Protein AF-A0A3B6VSQ2-F1 (afdb_monomer)

Solvent-accessible surface area (backbone atoms only — not comparable to full-atom values): 9018 Å² total; per-residue (Å²): 134,56,71,66,57,54,49,52,52,51,40,51,54,40,49,53,52,30,52,52,32,51,54,52,38,52,52,52,54,52,50,49,56,50,53,54,49,52,43,53,52,50,54,57,47,49,77,71,57,82,54,64,74,58,42,52,55,50,52,52,51,43,53,54,53,54,52,52,48,53,56,48,50,56,50,44,54,52,33,50,53,52,30,53,51,36,51,52,52,38,55,52,46,51,53,51,45,52,53,52,54,52,53,35,56,76,68,71,50,91,76,81,70,88,80,71,77,85,77,76,81,83,77,82,76,78,75,79,74,80,72,82,72,86,74,86,80,80,78,94,77,76,95,75,90,78,84,88,134

Structure (mmCIF, N/CA/C/O backbone):
data_AF-A0A3B6VSQ2-F1
#
_entry.id   AF-A0A3B6VSQ2-F1
#
loop_
_atom_site.group_PDB
_atom_site.id
_atom_site.type_symbol
_atom_site.label_atom_id
_atom_site.label_alt_id
_atom_site.label_comp_id
_atom_site.label_asym_id
_atom_site.label_entity_id
_atom_site.label_seq_id
_atom_site.pdbx_PDB_ins_code
_atom_site.Cartn_x
_atom_site.Cartn_y
_atom_site.Cartn_z
_atom_site.occupancy
_atom_site.B_iso_or_equiv
_atom_site.auth_seq_id
_atom_site.auth_comp_id
_atom_site.auth_asym_id
_atom_site.auth_atom_id
_atom_site.pdbx_PDB_model_num
ATOM 1 N N . MET A 1 1 ? 9.934 -8.664 -34.288 1.00 69.81 1 MET A N 1
ATOM 2 C CA . MET A 1 1 ? 10.036 -7.683 -33.188 1.00 69.81 1 MET A CA 1
ATOM 3 C C . MET A 1 1 ? 11.506 -7.452 -32.865 1.00 69.81 1 MET A C 1
ATOM 5 O O . MET A 1 1 ? 12.188 -8.407 -32.498 1.00 69.81 1 MET A O 1
ATOM 9 N N . ASN A 1 2 ? 12.009 -6.237 -33.078 1.00 83.62 2 ASN A N 1
ATOM 10 C CA . ASN A 1 2 ? 13.413 -5.883 -32.844 1.00 83.62 2 ASN A CA 1
ATOM 11 C C . ASN A 1 2 ? 13.718 -5.724 -31.337 1.00 83.62 2 ASN A C 1
ATOM 13 O O . ASN A 1 2 ? 12.813 -5.747 -30.501 1.00 83.62 2 ASN A O 1
ATOM 17 N N . LYS A 1 3 ? 15.002 -5.610 -30.973 1.00 84.69 3 LYS A N 1
ATOM 18 C CA . LYS A 1 3 ? 15.431 -5.567 -29.566 1.00 84.69 3 LYS A CA 1
ATOM 19 C C . LYS A 1 3 ? 14.871 -4.347 -28.822 1.00 84.69 3 LYS A C 1
ATOM 21 O O . LYS A 1 3 ? 14.362 -4.518 -27.721 1.00 84.69 3 LYS A O 1
ATOM 26 N N . ALA A 1 4 ? 14.855 -3.166 -29.441 1.00 84.94 4 ALA A N 1
ATOM 27 C CA . ALA A 1 4 ? 14.227 -1.970 -28.868 1.00 84.94 4 ALA A CA 1
ATOM 28 C C . ALA A 1 4 ? 12.729 -2.159 -28.595 1.00 84.94 4 ALA A C 1
ATOM 30 O O . ALA A 1 4 ? 12.267 -1.863 -27.498 1.00 84.94 4 ALA A O 1
ATOM 31 N N . GLN A 1 5 ? 11.979 -2.731 -29.540 1.00 84.19 5 GLN A N 1
ATOM 32 C CA . GLN A 1 5 ? 10.563 -3.049 -29.350 1.00 84.19 5 GLN A CA 1
ATOM 33 C C . GLN A 1 5 ? 10.366 -3.978 -28.146 1.00 84.19 5 GLN A C 1
ATOM 35 O O . GLN A 1 5 ? 9.419 -3.789 -27.387 1.00 84.19 5 GLN A O 1
ATOM 40 N N . LYS A 1 6 ? 11.249 -4.973 -27.946 1.00 88.38 6 LYS A N 1
ATOM 41 C CA . LYS A 1 6 ? 11.175 -5.888 -26.787 1.00 88.38 6 LYS A CA 1
ATOM 42 C C . LYS A 1 6 ? 11.391 -5.149 -25.466 1.00 88.38 6 LYS A C 1
ATOM 44 O O . LYS A 1 6 ? 10.675 -5.419 -24.509 1.00 88.38 6 LYS A O 1
ATOM 49 N N . ILE A 1 7 ? 12.336 -4.209 -25.429 1.00 86.81 7 ILE A N 1
ATOM 50 C CA . ILE A 1 7 ? 12.605 -3.387 -24.240 1.00 86.81 7 ILE A CA 1
ATOM 51 C C . ILE A 1 7 ? 11.405 -2.480 -23.933 1.00 86.81 7 ILE A C 1
ATOM 53 O O . ILE A 1 7 ? 10.964 -2.429 -22.791 1.00 86.81 7 ILE A O 1
ATOM 57 N N . VAL A 1 8 ? 10.821 -1.834 -24.948 1.00 87.88 8 VAL A N 1
ATOM 58 C CA . VAL A 1 8 ? 9.615 -0.998 -24.787 1.00 87.88 8 VAL A CA 1
ATOM 59 C C . VAL A 1 8 ? 8.431 -1.815 -24.265 1.00 87.88 8 VAL A C 1
ATOM 61 O O . VAL A 1 8 ? 7.737 -1.374 -23.353 1.00 87.88 8 VAL A O 1
ATOM 64 N N . LEU A 1 9 ? 8.214 -3.028 -24.786 1.00 90.00 9 LEU A N 1
ATOM 65 C CA . LEU A 1 9 ? 7.159 -3.906 -24.274 1.00 90.00 9 LEU A CA 1
ATOM 66 C C . LEU A 1 9 ? 7.361 -4.226 -22.785 1.00 90.00 9 LEU A C 1
ATOM 68 O O . LEU A 1 9 ? 6.398 -4.194 -22.023 1.00 90.00 9 LEU A O 1
ATOM 72 N N . LEU A 1 10 ? 8.600 -4.498 -22.370 1.00 91.56 10 LEU A N 1
ATOM 73 C CA . LEU A 1 10 ? 8.925 -4.778 -20.973 1.00 91.56 10 LEU A CA 1
ATOM 74 C C . LEU A 1 10 ? 8.699 -3.554 -20.072 1.00 91.56 10 LEU A C 1
ATOM 76 O O . LEU A 1 10 ? 8.131 -3.692 -18.992 1.00 91.56 10 LEU A O 1
ATOM 80 N N . ILE A 1 11 ? 9.075 -2.356 -20.533 1.00 90.94 11 ILE A N 1
ATOM 81 C CA . ILE A 1 11 ? 8.786 -1.094 -19.833 1.00 90.94 11 ILE A CA 1
ATOM 82 C C . ILE A 1 11 ? 7.278 -0.945 -19.606 1.00 90.94 11 ILE A C 1
ATOM 84 O O . ILE A 1 11 ? 6.852 -0.668 -18.484 1.00 90.94 11 ILE A O 1
ATOM 88 N N . ASN A 1 12 ? 6.466 -1.178 -20.639 1.00 88.81 12 ASN A N 1
ATOM 89 C CA . ASN A 1 12 ? 5.009 -1.075 -20.539 1.00 88.81 12 ASN A CA 1
ATOM 90 C C . ASN A 1 12 ? 4.435 -2.083 -19.533 1.00 88.81 12 ASN A C 1
ATOM 92 O O . ASN A 1 12 ? 3.675 -1.699 -18.649 1.00 88.81 12 ASN A O 1
ATOM 96 N N . GLN A 1 13 ? 4.863 -3.348 -19.599 1.00 92.12 13 GLN A N 1
ATOM 97 C CA . GLN A 1 13 ? 4.440 -4.386 -18.650 1.00 92.12 13 GLN A CA 1
ATOM 98 C C . GLN A 1 13 ? 4.756 -3.999 -17.200 1.00 92.12 13 GLN A C 1
ATOM 100 O O . GLN A 1 13 ? 3.900 -4.091 -16.319 1.00 92.12 13 GLN A O 1
ATOM 105 N N . LYS A 1 14 ? 5.971 -3.503 -16.948 1.00 91.56 14 LYS A N 1
ATOM 106 C CA . LYS A 1 14 ? 6.390 -3.072 -15.610 1.00 91.56 14 LYS A CA 1
ATOM 107 C C . LYS A 1 14 ? 5.658 -1.823 -15.137 1.00 91.56 14 LYS A C 1
ATOM 109 O O . LYS A 1 14 ? 5.337 -1.716 -13.955 1.00 91.56 14 LYS A O 1
ATOM 114 N N . THR A 1 15 ? 5.325 -0.918 -16.049 1.00 92.12 15 THR A N 1
ATOM 115 C CA . THR A 1 15 ? 4.531 0.285 -15.762 1.00 92.12 15 THR A CA 1
ATOM 116 C C . THR A 1 15 ? 3.094 -0.069 -15.367 1.00 92.12 15 THR A C 1
ATOM 118 O O . THR A 1 15 ? 2.552 0.501 -14.414 1.00 92.12 15 THR A O 1
ATOM 121 N N . ASP A 1 16 ? 2.495 -1.064 -16.022 1.00 92.50 16 ASP A N 1
ATOM 122 C CA . ASP A 1 16 ? 1.180 -1.590 -15.647 1.00 92.50 16 ASP A CA 1
ATOM 123 C C . ASP A 1 16 ? 1.215 -2.231 -14.253 1.00 92.50 16 ASP A C 1
ATOM 125 O O . ASP A 1 16 ? 0.347 -1.974 -13.412 1.00 92.50 16 ASP A O 1
ATOM 129 N N . GLU A 1 17 ? 2.242 -3.037 -13.970 1.00 93.81 17 GLU A N 1
ATOM 130 C CA . GLU A 1 17 ? 2.454 -3.626 -12.646 1.00 93.81 17 GLU A CA 1
ATOM 131 C C . GLU A 1 17 ? 2.660 -2.558 -11.564 1.00 93.81 17 GLU A C 1
ATOM 133 O O . GLU A 1 17 ? 2.071 -2.659 -10.484 1.00 93.81 17 GLU A O 1
ATOM 138 N N . TYR A 1 18 ? 3.441 -1.514 -11.855 1.00 94.56 18 TYR A N 1
ATOM 139 C CA . TYR A 1 18 ? 3.670 -0.380 -10.960 1.00 94.56 18 TYR A CA 1
ATOM 140 C C . TYR A 1 18 ? 2.363 0.351 -10.647 1.00 94.56 18 TYR A C 1
ATOM 142 O O . TYR A 1 18 ? 2.052 0.614 -9.484 1.00 94.56 18 TYR A O 1
ATOM 150 N N . THR A 1 19 ? 1.549 0.614 -11.669 1.00 94.12 19 THR A N 1
ATOM 151 C CA . THR A 1 19 ? 0.236 1.251 -11.508 1.00 94.12 19 THR A CA 1
ATOM 152 C C . THR A 1 19 ? -0.675 0.419 -10.607 1.00 94.12 19 THR A C 1
ATOM 154 O O . THR A 1 19 ? -1.296 0.942 -9.678 1.00 94.12 19 THR A O 1
ATOM 157 N N . ARG A 1 20 ? -0.713 -0.903 -10.814 1.00 93.56 20 ARG A N 1
ATOM 158 C CA . ARG A 1 20 ? -1.475 -1.820 -9.953 1.00 93.56 20 ARG A CA 1
ATOM 159 C C . ARG A 1 20 ? -0.958 -1.810 -8.513 1.00 93.56 20 ARG A C 1
ATOM 161 O O . ARG A 1 20 ? -1.773 -1.776 -7.593 1.00 93.56 20 ARG A O 1
ATOM 168 N N . ALA A 1 21 ? 0.359 -1.794 -8.310 1.00 93.50 21 ALA A N 1
ATOM 169 C CA . ALA A 1 21 ? 0.963 -1.715 -6.980 1.00 93.50 21 ALA A CA 1
ATOM 170 C C . ALA A 1 21 ? 0.611 -0.398 -6.262 1.00 93.50 21 ALA A C 1
ATOM 172 O O . ALA A 1 21 ? 0.252 -0.420 -5.085 1.00 93.50 21 ALA A O 1
ATOM 173 N N . CYS A 1 22 ? 0.621 0.736 -6.971 1.00 94.62 22 CYS A N 1
ATOM 174 C CA . CYS A 1 22 ? 0.176 2.029 -6.440 1.00 94.62 22 CYS A CA 1
ATOM 175 C C . CYS A 1 22 ? -1.296 2.001 -6.004 1.00 94.62 22 CYS A C 1
ATOM 177 O O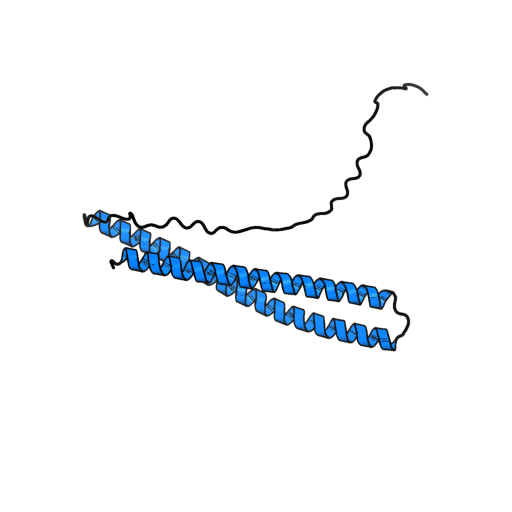 . CYS A 1 22 ? -1.627 2.445 -4.904 1.00 94.62 22 CYS A O 1
ATOM 179 N N . ASN A 1 23 ? -2.178 1.430 -6.826 1.00 94.31 23 ASN A N 1
ATOM 180 C CA . ASN A 1 23 ? -3.600 1.314 -6.496 1.00 94.31 23 ASN A CA 1
ATOM 181 C C . ASN A 1 23 ? -3.833 0.421 -5.269 1.00 94.31 23 ASN A C 1
ATOM 183 O O . ASN A 1 23 ? -4.613 0.776 -4.385 1.00 94.31 23 ASN A O 1
ATOM 187 N N . GLN A 1 24 ? -3.121 -0.706 -5.180 1.00 95.31 24 GLN A N 1
ATOM 188 C CA . GLN A 1 24 ? -3.160 -1.587 -4.010 1.00 95.31 24 GLN A CA 1
ATOM 189 C C . GLN A 1 24 ? -2.683 -0.865 -2.746 1.00 95.31 24 GLN A C 1
ATOM 191 O O . GLN A 1 24 ? -3.351 -0.930 -1.716 1.00 95.31 24 GLN A O 1
ATOM 196 N N . LEU A 1 25 ? -1.574 -0.126 -2.829 1.00 95.56 25 LEU A N 1
ATOM 197 C CA . LEU A 1 25 ? -1.059 0.662 -1.712 1.00 95.56 25 LEU A CA 1
ATOM 198 C C . LEU A 1 25 ? -2.085 1.696 -1.223 1.00 95.56 25 LEU A C 1
ATOM 200 O O . LEU A 1 25 ? -2.323 1.807 -0.020 1.00 95.56 25 LEU A O 1
ATOM 204 N N . ASN A 1 26 ? -2.729 2.418 -2.141 1.00 95.06 26 ASN A N 1
ATOM 205 C CA . ASN A 1 26 ? -3.752 3.411 -1.806 1.00 95.06 26 ASN A CA 1
ATOM 206 C C . ASN A 1 26 ? -4.989 2.774 -1.156 1.00 95.06 26 ASN A C 1
ATOM 208 O O . ASN A 1 26 ? -5.540 3.325 -0.198 1.00 95.06 26 ASN A O 1
ATOM 212 N N . ALA A 1 27 ? -5.405 1.596 -1.626 1.00 95.62 27 ALA A N 1
ATOM 213 C CA . ALA A 1 27 ? -6.497 0.845 -1.018 1.00 95.62 27 ALA A CA 1
ATOM 214 C C . ALA A 1 27 ? -6.162 0.426 0.425 1.00 95.62 27 ALA A C 1
ATOM 216 O O . ALA A 1 27 ? -6.970 0.645 1.328 1.00 95.62 27 ALA A O 1
ATOM 217 N N . ILE A 1 28 ? -4.954 -0.095 0.667 1.00 95.69 28 ILE A N 1
ATOM 218 C CA . ILE A 1 28 ? -4.503 -0.495 2.010 1.00 95.69 28 ILE A CA 1
ATOM 219 C C . ILE A 1 28 ? -4.385 0.730 2.934 1.00 95.69 28 ILE A C 1
ATOM 221 O O . ILE A 1 28 ? -4.850 0.693 4.073 1.00 95.69 28 ILE A O 1
ATOM 225 N N . LYS A 1 29 ? -3.842 1.856 2.448 1.00 96.19 29 LYS A N 1
ATOM 226 C CA . LYS A 1 29 ? -3.791 3.119 3.213 1.00 96.19 29 LYS A CA 1
ATOM 227 C C . LYS A 1 29 ? -5.188 3.627 3.575 1.00 96.19 29 LYS A C 1
ATOM 229 O O . LYS A 1 29 ? -5.408 4.087 4.692 1.00 96.19 29 LYS A O 1
ATOM 234 N N . SER A 1 30 ? -6.153 3.473 2.670 1.00 97.12 30 SER A N 1
ATOM 235 C CA . SER A 1 30 ? -7.552 3.819 2.939 1.00 97.12 30 SER A CA 1
ATOM 236 C C . SER A 1 30 ? -8.177 2.912 4.003 1.00 97.12 30 SER A C 1
ATOM 238 O O . SER A 1 30 ? -8.942 3.390 4.838 1.00 97.12 30 SER A O 1
ATOM 240 N N . GLN A 1 31 ? -7.849 1.616 4.010 1.00 97.12 31 GLN A N 1
ATOM 241 C CA . GLN A 1 31 ? -8.275 0.694 5.068 1.00 97.12 31 GLN A CA 1
ATOM 242 C C . GLN A 1 31 ? -7.670 1.074 6.423 1.00 97.12 31 GLN A C 1
ATOM 244 O O . GLN A 1 31 ? -8.405 1.117 7.406 1.00 97.12 31 GLN A O 1
ATOM 249 N N . LYS A 1 32 ? -6.377 1.429 6.467 1.00 97.19 32 LYS A N 1
ATOM 250 C CA . LYS A 1 32 ? -5.718 1.935 7.682 1.00 97.19 32 LYS A CA 1
ATOM 251 C C . LYS A 1 32 ? -6.488 3.113 8.283 1.00 97.19 32 LYS A C 1
ATOM 253 O O . LYS A 1 32 ? -6.893 3.051 9.439 1.00 97.19 32 LYS A O 1
ATOM 258 N N . ALA A 1 33 ? -6.775 4.125 7.464 1.00 97.56 33 ALA A N 1
ATOM 259 C CA . ALA A 1 33 ? -7.490 5.323 7.896 1.00 97.56 33 ALA A CA 1
ATOM 260 C C . ALA A 1 33 ? -8.918 5.032 8.394 1.00 97.56 33 ALA A C 1
ATOM 262 O O . ALA A 1 33 ? -9.427 5.735 9.264 1.00 97.56 33 ALA A O 1
ATOM 263 N N . ARG A 1 34 ? -9.591 4.006 7.853 1.00 97.81 34 ARG A N 1
ATOM 264 C CA . ARG A 1 34 ? -10.902 3.564 8.360 1.00 97.81 34 ARG A CA 1
ATOM 265 C C . ARG A 1 34 ? -10.777 2.940 9.747 1.00 97.81 34 ARG A C 1
ATOM 267 O O . ARG A 1 34 ? -11.509 3.342 10.638 1.00 97.81 34 ARG A O 1
ATOM 274 N N . ILE A 1 35 ? -9.812 2.043 9.947 1.00 97.56 35 ILE A N 1
ATOM 275 C CA . ILE A 1 35 ? -9.596 1.415 11.257 1.00 97.56 35 ILE A CA 1
ATOM 276 C C . ILE A 1 35 ? -9.188 2.451 12.313 1.00 97.56 35 ILE A C 1
ATOM 278 O O . ILE A 1 35 ? -9.674 2.391 13.437 1.00 97.56 35 ILE A O 1
ATOM 282 N N . GLU A 1 36 ? -8.350 3.431 11.965 1.00 97.75 36 GLU A N 1
ATOM 283 C CA . GLU A 1 36 ? -7.994 4.533 12.875 1.00 97.75 36 GLU A CA 1
ATOM 284 C C . GLU A 1 36 ? -9.230 5.341 13.306 1.00 97.75 36 GLU A C 1
ATOM 286 O O . GLU A 1 36 ? -9.366 5.684 14.481 1.00 97.75 36 GLU A O 1
ATOM 291 N N . LYS A 1 37 ? -10.172 5.588 12.385 1.00 98.06 37 LYS A N 1
ATOM 292 C CA . LYS A 1 37 ? -11.457 6.228 12.709 1.00 98.06 37 LYS A CA 1
ATOM 293 C C . LYS A 1 37 ? -12.334 5.356 13.603 1.00 98.06 37 LYS A C 1
ATOM 295 O O . LYS A 1 37 ? -12.942 5.887 14.528 1.00 98.06 37 LYS A O 1
ATOM 300 N N . ASP A 1 38 ? -12.389 4.052 13.350 1.00 97.75 38 ASP A N 1
ATOM 301 C CA . ASP A 1 38 ? -13.173 3.116 14.162 1.00 97.75 38 ASP A CA 1
ATOM 302 C C . ASP A 1 38 ? -12.633 3.044 15.598 1.00 97.75 38 ASP A C 1
ATOM 304 O O . ASP A 1 38 ? -13.410 3.067 16.550 1.00 97.75 38 ASP A O 1
ATOM 308 N N . ILE A 1 39 ? -11.305 3.034 15.770 1.00 98.00 39 ILE A N 1
ATOM 309 C CA . ILE A 1 39 ? -10.668 3.100 17.093 1.00 98.00 39 ILE A CA 1
ATOM 310 C C . ILE A 1 39 ? -11.058 4.394 17.802 1.00 98.00 39 ILE A C 1
ATOM 312 O O . ILE A 1 39 ? -11.572 4.331 18.915 1.00 98.00 39 ILE A O 1
ATOM 316 N N . LEU A 1 40 ? -10.892 5.549 17.149 1.00 98.12 40 LEU A N 1
ATOM 317 C CA . LEU A 1 40 ? -11.254 6.841 17.735 1.00 98.12 40 LEU A CA 1
ATOM 318 C C . LEU A 1 40 ? -12.744 6.902 18.107 1.00 98.12 40 LEU A C 1
ATOM 320 O O . LEU A 1 40 ? -13.121 7.470 19.132 1.00 98.12 40 LEU A O 1
ATOM 324 N N . TYR A 1 41 ? -13.616 6.325 17.280 1.00 97.94 41 TYR A N 1
ATOM 325 C CA . TYR A 1 41 ? -15.040 6.230 17.582 1.00 97.94 41 TYR A CA 1
ATOM 326 C C . TYR A 1 41 ? -15.288 5.407 18.850 1.00 97.94 41 TYR A C 1
ATOM 328 O O . TYR A 1 41 ? -16.010 5.869 19.731 1.00 97.94 41 TYR A O 1
ATOM 336 N N . ILE A 1 42 ? -14.665 4.233 18.981 1.00 97.50 42 ILE A N 1
ATOM 337 C CA . ILE A 1 42 ? -14.824 3.371 20.159 1.00 97.50 42 ILE A CA 1
ATOM 338 C C . ILE A 1 42 ? -14.222 4.022 21.411 1.00 97.50 42 ILE A C 1
ATOM 340 O O . ILE A 1 42 ? -14.846 3.981 22.468 1.00 97.50 42 ILE A O 1
ATOM 344 N N . GLU A 1 43 ? -13.072 4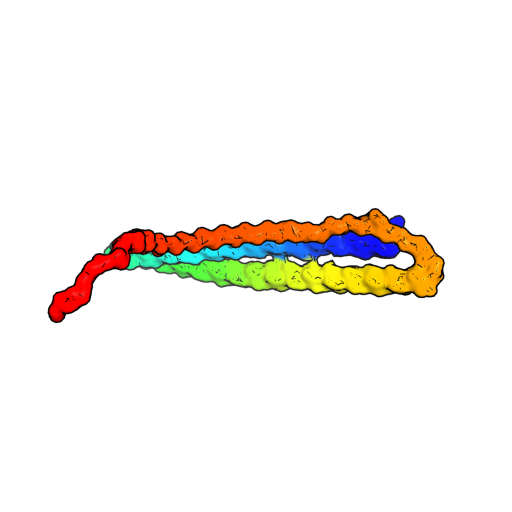.689 21.308 1.00 97.25 43 GLU A N 1
ATOM 345 C CA . GLU A 1 43 ? -12.478 5.456 22.415 1.00 97.25 43 GLU A CA 1
ATOM 346 C C . GLU A 1 43 ? -13.433 6.554 22.914 1.00 97.25 43 GLU A C 1
ATOM 348 O O . GLU A 1 43 ? -13.608 6.741 24.121 1.00 97.25 43 GLU A O 1
ATOM 353 N N . ASN A 1 44 ? -14.138 7.223 21.996 1.00 97.50 44 ASN A N 1
ATOM 354 C CA . ASN A 1 44 ? -15.186 8.182 22.343 1.00 97.50 44 ASN A CA 1
ATOM 355 C C . ASN A 1 44 ? -16.437 7.535 22.963 1.00 97.50 44 ASN A C 1
ATOM 357 O O . ASN A 1 44 ? -17.119 8.196 23.743 1.00 97.50 44 ASN A O 1
ATOM 361 N N . GLN A 1 45 ? -16.764 6.282 22.627 1.00 96.88 45 GLN A N 1
ATOM 362 C CA . GLN A 1 45 ? -17.846 5.545 23.295 1.00 96.88 45 GLN A CA 1
ATOM 363 C C . GLN A 1 45 ? -17.447 5.175 24.726 1.00 96.88 45 GLN A C 1
ATOM 365 O O . GLN A 1 45 ? -18.212 5.423 25.651 1.00 96.88 45 GLN A O 1
ATOM 370 N N . ILE A 1 46 ? -16.227 4.662 24.922 1.00 96.69 46 ILE A N 1
ATOM 371 C CA . ILE A 1 46 ? -15.701 4.296 26.245 1.00 96.69 46 ILE A CA 1
ATOM 372 C C . ILE A 1 46 ? -15.725 5.492 27.199 1.00 96.69 46 ILE A C 1
ATOM 374 O O . ILE A 1 46 ? -16.122 5.335 28.347 1.00 96.69 46 ILE A O 1
ATOM 378 N N . SER A 1 47 ? -15.354 6.691 26.737 1.00 95.69 47 SER A N 1
ATOM 379 C CA . SER A 1 47 ? -15.323 7.887 27.598 1.00 95.69 47 SER A CA 1
ATOM 380 C C . SER A 1 47 ? -16.695 8.342 28.110 1.00 95.69 47 SER A C 1
ATOM 382 O O . SER A 1 47 ? -16.760 9.160 29.027 1.00 95.69 47 SER A O 1
ATOM 384 N N . ARG A 1 48 ? -17.786 7.833 27.526 1.00 96.19 48 ARG A N 1
ATOM 385 C CA . ARG A 1 48 ? -19.175 8.159 27.890 1.00 96.19 48 ARG A CA 1
ATOM 386 C C . ARG A 1 48 ? -19.916 6.982 28.520 1.00 96.19 48 ARG A C 1
ATOM 388 O O . ARG A 1 48 ? -21.032 7.165 29.000 1.00 96.19 48 ARG A O 1
ATOM 395 N N . GLU A 1 49 ? -19.326 5.794 28.482 1.00 96.25 49 GLU A N 1
ATOM 396 C CA . GLU A 1 49 ? -19.914 4.577 29.022 1.00 96.25 49 GLU A CA 1
ATOM 397 C C . GLU A 1 49 ? -19.690 4.512 30.537 1.00 96.25 49 GLU A C 1
ATOM 399 O O . GLU A 1 49 ? -18.625 4.864 31.041 1.00 96.25 49 GLU A O 1
ATOM 404 N N . THR A 1 50 ? -20.704 4.065 31.273 1.00 95.44 50 THR A N 1
ATOM 405 C CA . THR A 1 50 ? -20.648 3.903 32.736 1.00 95.44 50 THR A CA 1
ATOM 406 C C . THR A 1 50 ? -20.753 2.441 33.153 1.00 95.44 50 THR A C 1
ATOM 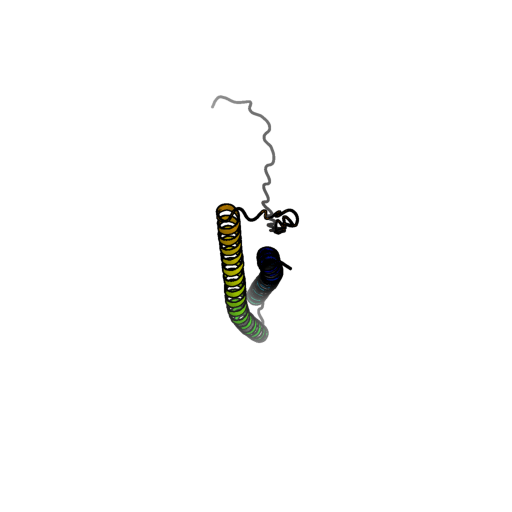408 O O . THR A 1 50 ? -20.391 2.089 34.275 1.00 95.44 50 THR A O 1
ATOM 411 N N . ASN A 1 51 ? -21.207 1.565 32.251 1.00 97.56 51 ASN A N 1
ATOM 412 C CA . ASN A 1 51 ? -21.246 0.133 32.481 1.00 97.56 51 ASN A CA 1
ATOM 413 C C . ASN A 1 51 ? -19.860 -0.492 32.265 1.00 97.56 51 ASN A C 1
ATOM 415 O O . ASN A 1 51 ? -19.392 -0.648 31.137 1.00 97.56 51 ASN A O 1
ATOM 419 N N . GLU A 1 52 ? -19.236 -0.925 33.356 1.00 96.56 52 GLU A N 1
ATOM 420 C CA . GLU A 1 52 ? -17.896 -1.518 33.363 1.00 96.56 52 GLU A CA 1
ATOM 421 C C . GLU A 1 52 ? -17.768 -2.756 32.455 1.00 96.56 52 GLU A C 1
ATOM 423 O O . GLU A 1 52 ? -16.797 -2.892 31.7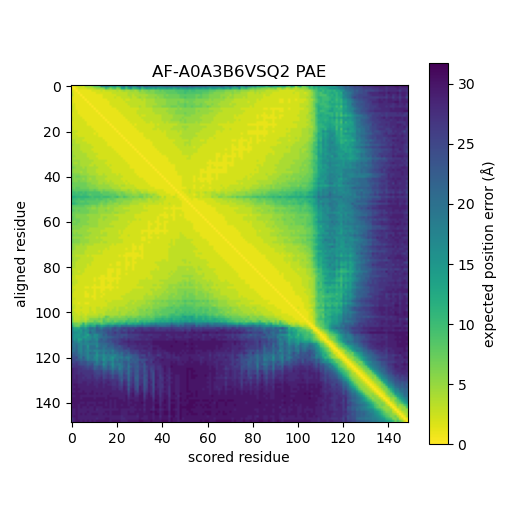12 1.00 96.56 52 GLU A O 1
ATOM 428 N N . SER A 1 53 ? -18.787 -3.623 32.414 1.00 96.50 53 SER A N 1
ATOM 429 C CA . SER A 1 53 ? -18.787 -4.788 31.516 1.00 96.50 53 SER A CA 1
ATOM 430 C C . SER A 1 53 ? -18.780 -4.374 30.043 1.00 96.50 53 SER A C 1
ATOM 432 O O . SER A 1 53 ? -18.128 -5.015 29.215 1.00 96.50 53 SER A O 1
ATOM 434 N N . GLN A 1 54 ? -19.487 -3.294 29.706 1.00 96.75 54 GLN A N 1
ATOM 435 C CA . GLN A 1 54 ? -19.508 -2.764 28.348 1.00 96.75 54 GLN A CA 1
ATOM 436 C C . GLN A 1 54 ? -18.188 -2.071 27.995 1.00 96.75 54 GLN A C 1
ATOM 438 O O . GLN A 1 54 ? -17.696 -2.249 26.880 1.00 96.75 54 GLN A O 1
ATOM 443 N N . ILE A 1 55 ? -17.566 -1.370 28.948 1.00 96.94 55 ILE A N 1
ATOM 444 C CA . ILE A 1 55 ? -16.222 -0.799 28.788 1.00 96.94 55 ILE A CA 1
ATOM 445 C C . ILE A 1 55 ? -15.214 -1.895 28.429 1.00 96.94 55 ILE A C 1
ATOM 447 O O . ILE A 1 55 ? -14.496 -1.740 27.440 1.00 96.94 55 ILE A O 1
ATOM 451 N N . TYR A 1 56 ? -15.196 -3.019 29.153 1.00 97.75 56 TYR A N 1
ATOM 452 C CA . TYR A 1 56 ? -14.278 -4.123 28.848 1.00 97.75 56 TYR A CA 1
ATOM 453 C C . TYR A 1 56 ? -14.482 -4.686 27.437 1.00 97.75 56 TYR A C 1
ATOM 455 O O . TYR A 1 56 ? -13.517 -4.852 26.693 1.00 97.75 56 TYR A O 1
ATOM 463 N N . LYS A 1 57 ? -15.734 -4.882 27.003 1.00 97.00 57 LYS A N 1
ATOM 464 C CA . LYS A 1 57 ? -16.028 -5.337 25.630 1.00 97.00 57 LYS A CA 1
ATOM 465 C C . LYS A 1 57 ? -15.527 -4.359 24.565 1.00 97.00 57 LYS A C 1
ATOM 467 O O . LYS A 1 57 ? -15.023 -4.778 23.523 1.00 97.00 57 LYS A O 1
ATOM 472 N N . LEU A 1 58 ? -15.669 -3.055 24.803 1.00 97.62 58 LEU A N 1
ATOM 473 C CA . LEU A 1 58 ? -15.176 -2.023 23.888 1.00 97.62 58 LEU A CA 1
ATOM 474 C C . LEU A 1 58 ? -13.636 -1.990 23.857 1.00 97.62 58 LEU A C 1
ATOM 476 O O . LEU A 1 58 ? -13.051 -1.850 22.782 1.00 97.62 58 LEU A O 1
ATOM 480 N N . GLN A 1 59 ? -12.974 -2.179 25.003 1.00 97.56 59 GLN A N 1
ATOM 481 C CA . GLN A 1 59 ? -11.512 -2.282 25.104 1.00 97.56 59 GLN A CA 1
ATOM 482 C C . GLN A 1 59 ? -10.959 -3.515 24.372 1.00 97.56 59 GLN A C 1
ATOM 484 O O . GLN A 1 59 ? -9.951 -3.407 23.665 1.00 97.56 59 GLN A O 1
ATOM 489 N N . ASP A 1 60 ? -11.640 -4.659 24.460 1.00 97.56 60 ASP A N 1
ATOM 490 C CA . ASP A 1 60 ? -11.313 -5.849 23.667 1.00 97.56 60 ASP A CA 1
ATOM 491 C C . ASP A 1 60 ? -11.428 -5.552 22.164 1.00 97.56 60 ASP A C 1
ATOM 493 O O . ASP A 1 60 ? -10.532 -5.880 21.380 1.00 97.56 60 ASP A O 1
ATOM 497 N N . GLY A 1 61 ? -12.487 -4.841 21.761 1.00 97.81 61 GLY A N 1
ATOM 498 C CA . GLY A 1 61 ? -12.668 -4.360 20.390 1.00 97.81 61 GLY A CA 1
ATOM 499 C C . GLY A 1 61 ? -11.505 -3.488 19.903 1.00 97.81 61 GLY A C 1
ATOM 500 O O . GLY A 1 61 ? -10.963 -3.734 18.822 1.00 97.81 61 GLY A O 1
ATOM 501 N N . ILE A 1 62 ? -11.062 -2.517 20.712 1.00 97.75 62 ILE A N 1
ATOM 502 C CA . ILE A 1 62 ? -9.879 -1.691 20.411 1.00 97.75 62 ILE A CA 1
ATOM 503 C C . ILE A 1 62 ? -8.632 -2.560 20.261 1.00 97.75 62 ILE A C 1
ATOM 505 O O . ILE A 1 62 ? -7.853 -2.348 19.333 1.00 97.75 62 ILE A O 1
ATOM 509 N N . THR A 1 63 ? -8.431 -3.536 21.145 1.00 98.00 63 THR A N 1
ATOM 510 C CA . THR A 1 63 ? -7.261 -4.425 21.105 1.00 98.00 63 THR A CA 1
ATOM 511 C C . THR A 1 63 ? -7.206 -5.203 19.790 1.00 98.00 63 THR A C 1
ATOM 513 O O . THR A 1 63 ? -6.165 -5.235 19.129 1.00 98.00 63 THR A O 1
ATOM 516 N N . ILE A 1 64 ? -8.344 -5.737 19.340 1.00 97.94 64 ILE A N 1
ATOM 517 C CA . ILE A 1 64 ? -8.461 -6.419 18.044 1.00 97.94 64 ILE A CA 1
ATOM 518 C C . ILE A 1 64 ? -8.150 -5.459 16.884 1.00 97.94 64 ILE A C 1
ATOM 520 O O . ILE A 1 64 ? -7.411 -5.818 15.964 1.00 97.94 64 ILE A O 1
ATOM 524 N N . LEU A 1 65 ? -8.687 -4.235 16.904 1.00 98.00 65 LEU A N 1
ATOM 525 C CA . LEU A 1 65 ? -8.435 -3.239 15.854 1.00 98.00 65 LEU A CA 1
ATOM 526 C C . LEU A 1 65 ? -6.968 -2.781 15.821 1.00 98.00 65 LEU A C 1
ATOM 528 O O . LEU A 1 65 ? -6.406 -2.626 14.737 1.00 98.00 65 LEU A O 1
ATOM 532 N N . LYS A 1 66 ? -6.321 -2.631 16.982 1.00 97.50 66 LYS A N 1
ATOM 533 C CA . LYS A 1 66 ? -4.882 -2.337 17.085 1.00 97.50 66 LYS A CA 1
ATOM 534 C C . LYS A 1 66 ? -4.033 -3.468 16.502 1.00 97.50 66 LYS A C 1
ATOM 536 O O . LYS A 1 66 ? -3.081 -3.185 15.779 1.00 97.50 66 LYS A O 1
ATOM 541 N N . GLY A 1 67 ? -4.414 -4.728 16.726 1.00 97.88 67 GLY A N 1
ATOM 542 C CA . GLY A 1 67 ? -3.799 -5.877 16.053 1.00 97.88 67 GLY A CA 1
ATOM 543 C C . GLY A 1 67 ? -3.903 -5.773 14.527 1.00 97.88 67 GLY A C 1
ATOM 544 O O . GLY A 1 67 ? -2.892 -5.823 13.829 1.00 97.88 67 GLY A O 1
ATOM 545 N N . LYS A 1 68 ? -5.104 -5.492 14.004 1.00 97.44 68 LYS A N 1
ATOM 546 C CA . LYS A 1 68 ? -5.316 -5.284 12.559 1.00 97.44 68 LYS A CA 1
ATOM 547 C C . LYS A 1 68 ? -4.494 -4.122 11.992 1.00 97.44 68 LYS A C 1
ATOM 549 O O . LYS A 1 68 ? -4.045 -4.204 10.851 1.00 97.44 68 LYS A O 1
ATOM 554 N N . LEU A 1 69 ? -4.280 -3.043 12.752 1.00 97.25 69 LEU A N 1
ATOM 555 C CA . LEU A 1 69 ? -3.423 -1.933 12.318 1.00 97.25 69 LEU A CA 1
ATOM 556 C C . LEU A 1 69 ? -1.969 -2.357 12.121 1.00 97.25 69 LEU A C 1
ATOM 558 O O . LEU A 1 69 ? -1.344 -1.914 11.157 1.00 97.25 69 LEU A O 1
ATOM 562 N N . LEU A 1 70 ? -1.439 -3.215 12.995 1.00 97.06 70 LEU A N 1
ATOM 563 C CA . LEU A 1 70 ? -0.088 -3.755 12.842 1.00 97.06 70 LEU A CA 1
ATOM 564 C C . LEU A 1 70 ? 0.021 -4.588 11.558 1.00 97.06 70 LEU A C 1
ATOM 566 O O . LEU A 1 70 ? 0.931 -4.363 10.758 1.00 97.06 70 LEU A O 1
ATOM 570 N N . ASP A 1 71 ? -0.950 -5.465 11.302 1.00 97.69 71 ASP A N 1
ATOM 571 C CA . ASP A 1 71 ? -0.993 -6.283 10.081 1.00 97.69 71 ASP A CA 1
ATOM 572 C C . ASP A 1 71 ? -1.108 -5.429 8.807 1.00 97.69 71 ASP A C 1
ATOM 574 O O . ASP A 1 71 ? -0.435 -5.673 7.794 1.00 97.69 71 ASP A O 1
ATOM 578 N N . ILE A 1 72 ? -1.931 -4.377 8.854 1.00 97.31 72 ILE A N 1
ATOM 579 C CA . ILE A 1 72 ? -2.050 -3.403 7.767 1.00 97.31 72 ILE A CA 1
ATOM 580 C C . ILE A 1 72 ? -0.733 -2.659 7.564 1.00 97.31 72 ILE A C 1
ATOM 582 O O . ILE A 1 72 ? -0.322 -2.476 6.421 1.00 97.31 72 ILE A O 1
ATOM 586 N N . GLN A 1 73 ? -0.038 -2.262 8.630 1.00 97.50 73 GLN A N 1
ATOM 587 C CA . GLN A 1 73 ? 1.244 -1.571 8.509 1.00 97.50 73 GLN A CA 1
ATOM 588 C C . GLN A 1 73 ? 2.302 -2.459 7.844 1.00 97.50 73 GLN A C 1
ATOM 590 O O . GLN A 1 73 ? 3.020 -1.999 6.956 1.00 97.50 73 GLN A O 1
ATOM 595 N N . VAL A 1 74 ? 2.356 -3.746 8.196 1.00 98.00 74 VAL A N 1
ATOM 596 C CA . VAL A 1 74 ? 3.214 -4.723 7.506 1.00 98.00 74 VAL A CA 1
ATOM 597 C C . VAL A 1 74 ? 2.848 -4.814 6.020 1.00 98.00 74 VAL A C 1
ATOM 599 O O . VAL A 1 74 ? 3.729 -4.840 5.158 1.00 98.00 74 VAL A O 1
ATOM 602 N N . SER A 1 75 ? 1.554 -4.817 5.702 1.00 97.19 75 SER A N 1
ATOM 603 C CA . SER A 1 75 ? 1.060 -4.865 4.322 1.00 97.19 75 SER A CA 1
ATOM 604 C C . SER A 1 75 ? 1.403 -3.599 3.525 1.00 97.19 75 SER A C 1
ATOM 606 O O . SER A 1 75 ? 1.789 -3.706 2.361 1.00 97.19 75 SER A O 1
ATOM 608 N N . ILE A 1 76 ? 1.342 -2.417 4.151 1.00 97.19 76 ILE A N 1
ATOM 609 C CA . ILE A 1 76 ? 1.795 -1.142 3.570 1.00 97.19 76 ILE A CA 1
ATOM 610 C C . ILE A 1 76 ? 3.277 -1.226 3.225 1.00 97.19 76 ILE A C 1
ATOM 612 O O . ILE A 1 76 ? 3.635 -0.993 2.074 1.00 97.19 76 ILE A O 1
ATOM 616 N N . ASN A 1 77 ? 4.119 -1.629 4.179 1.00 97.12 77 ASN A N 1
ATOM 617 C CA . ASN A 1 77 ? 5.565 -1.699 3.971 1.00 97.12 77 ASN A CA 1
ATOM 618 C C . ASN A 1 77 ? 5.918 -2.642 2.805 1.00 97.12 77 ASN A C 1
ATOM 620 O O . ASN A 1 77 ? 6.758 -2.318 1.966 1.00 97.12 77 ASN A O 1
ATOM 624 N N . ARG A 1 78 ? 5.239 -3.796 2.700 1.00 96.69 78 ARG A N 1
ATOM 625 C CA . ARG A 1 78 ? 5.414 -4.735 1.575 1.00 96.69 78 ARG A CA 1
ATOM 626 C C . ARG A 1 78 ? 4.978 -4.131 0.238 1.00 96.69 78 ARG A C 1
ATOM 628 O O . ARG A 1 78 ? 5.667 -4.309 -0.767 1.00 96.69 78 ARG A O 1
ATOM 635 N N . ALA A 1 79 ? 3.844 -3.434 0.209 1.00 95.19 79 ALA A N 1
ATOM 636 C CA . ALA A 1 79 ? 3.338 -2.793 -1.001 1.00 95.19 79 ALA A CA 1
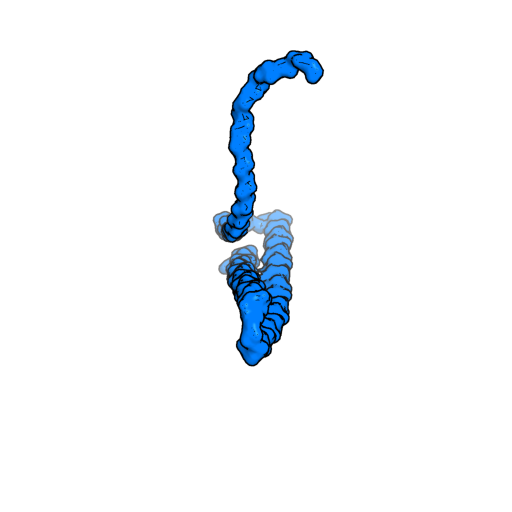ATOM 637 C C . ALA A 1 79 ? 4.239 -1.631 -1.461 1.00 95.19 79 ALA A C 1
ATOM 639 O O . ALA A 1 79 ? 4.482 -1.492 -2.659 1.00 95.19 79 ALA A O 1
ATOM 640 N N . GLU A 1 80 ? 4.781 -0.844 -0.527 1.00 96.00 80 GLU A N 1
ATOM 641 C CA . GLU A 1 80 ? 5.756 0.218 -0.811 1.00 96.00 80 GLU A CA 1
ATOM 642 C C . GLU A 1 80 ? 7.051 -0.356 -1.383 1.00 96.00 80 GLU A C 1
ATOM 644 O O . GLU A 1 80 ? 7.471 0.067 -2.458 1.00 96.00 80 GLU A O 1
ATOM 649 N N . ALA A 1 81 ? 7.609 -1.398 -0.760 1.00 96.75 81 ALA A N 1
ATOM 650 C CA . ALA A 1 81 ? 8.803 -2.068 -1.271 1.00 96.75 81 ALA A CA 1
ATOM 651 C C . ALA A 1 81 ? 8.606 -2.601 -2.703 1.00 96.75 81 ALA A C 1
ATOM 653 O O . ALA A 1 81 ? 9.473 -2.425 -3.564 1.00 96.75 81 ALA A O 1
ATOM 654 N N . LYS A 1 82 ? 7.446 -3.209 -2.993 1.00 95.88 82 LYS A N 1
ATOM 655 C CA . LYS A 1 82 ? 7.111 -3.685 -4.344 1.00 95.88 82 LYS A CA 1
ATOM 656 C C . LYS A 1 82 ? 7.014 -2.534 -5.347 1.00 95.88 82 LYS A C 1
ATOM 658 O O . LYS A 1 82 ? 7.571 -2.634 -6.438 1.00 95.88 82 LYS A O 1
ATOM 663 N N . ARG A 1 83 ? 6.314 -1.452 -4.992 1.00 95.94 83 ARG A N 1
ATOM 664 C CA . ARG A 1 83 ? 6.191 -0.248 -5.828 1.00 95.94 83 ARG A CA 1
ATOM 665 C C . ARG A 1 83 ? 7.570 0.326 -6.160 1.00 95.94 83 ARG A C 1
ATOM 667 O O . ARG A 1 83 ? 7.841 0.619 -7.321 1.00 95.94 83 ARG A O 1
ATOM 674 N N . ASP A 1 84 ? 8.429 0.468 -5.157 1.00 93.69 84 ASP A N 1
ATOM 675 C CA . ASP A 1 84 ? 9.744 1.090 -5.316 1.00 93.69 84 ASP A CA 1
ATOM 676 C C . ASP A 1 84 ? 10.682 0.211 -6.149 1.00 93.69 84 ASP A C 1
ATOM 678 O O . ASP A 1 84 ? 11.376 0.715 -7.029 1.00 93.69 84 ASP A O 1
ATOM 682 N N . THR A 1 85 ? 10.617 -1.111 -5.966 1.00 96.69 85 THR A N 1
ATOM 683 C CA . THR A 1 85 ? 11.338 -2.074 -6.814 1.00 96.69 85 THR A CA 1
ATOM 684 C C . THR A 1 85 ? 10.918 -1.949 -8.279 1.00 96.69 85 THR A C 1
ATOM 686 O O . THR A 1 85 ? 11.769 -1.804 -9.151 1.00 96.69 85 THR A O 1
ATOM 689 N N . LEU A 1 86 ? 9.610 -1.933 -8.561 1.00 94.06 86 LEU A N 1
ATOM 690 C CA . LEU A 1 86 ? 9.097 -1.790 -9.928 1.00 94.06 86 LEU A CA 1
ATOM 691 C C . LEU A 1 86 ? 9.511 -0.457 -10.560 1.00 94.06 86 LEU A C 1
ATOM 693 O O . LEU A 1 86 ? 9.852 -0.419 -11.738 1.00 94.06 86 LEU A O 1
ATOM 697 N N . LYS A 1 87 ? 9.535 0.629 -9.779 1.00 94.81 87 LYS A N 1
ATOM 698 C CA . LYS A 1 87 ? 10.023 1.930 -10.248 1.00 94.81 87 LYS A CA 1
ATOM 699 C C . LYS A 1 87 ? 11.489 1.861 -10.681 1.00 94.81 87 LYS A C 1
ATOM 701 O O . LYS A 1 87 ? 11.822 2.313 -11.771 1.00 94.81 87 LYS A O 1
ATOM 706 N N . ILE A 1 88 ? 12.339 1.239 -9.865 1.00 94.06 88 ILE A N 1
ATOM 707 C CA . ILE A 1 88 ? 13.759 1.041 -10.183 1.00 94.06 88 ILE A CA 1
ATOM 708 C C . ILE A 1 88 ? 13.924 0.183 -11.447 1.00 94.06 88 ILE A C 1
ATOM 710 O O . ILE A 1 88 ? 14.749 0.501 -12.302 1.00 94.06 88 ILE A O 1
ATOM 714 N N . GLU A 1 89 ? 13.141 -0.889 -11.598 1.00 93.81 89 GLU A N 1
ATOM 715 C CA . GLU A 1 89 ? 13.166 -1.735 -12.800 1.00 93.81 89 GLU A CA 1
ATOM 716 C C . GLU A 1 89 ? 12.800 -0.948 -14.067 1.00 93.81 89 GLU A C 1
ATOM 718 O O . GLU A 1 89 ? 13.494 -1.055 -15.080 1.00 93.81 89 GLU A O 1
ATOM 723 N N . ILE A 1 90 ? 11.754 -0.118 -14.003 1.00 92.31 90 ILE A N 1
ATOM 724 C CA . ILE A 1 90 ? 11.341 0.760 -15.106 1.00 92.31 90 ILE A CA 1
ATOM 725 C C . ILE A 1 90 ? 12.470 1.730 -15.473 1.00 92.31 90 ILE A C 1
ATOM 727 O O . ILE A 1 90 ? 12.815 1.847 -16.651 1.00 92.31 90 ILE A O 1
ATOM 731 N N . ASP A 1 91 ? 13.073 2.398 -14.488 1.00 89.69 91 ASP A N 1
ATOM 732 C CA . ASP A 1 91 ? 14.166 3.352 -14.713 1.00 89.69 91 ASP A CA 1
ATOM 733 C C . ASP A 1 91 ? 15.389 2.663 -15.345 1.00 89.69 91 ASP A C 1
ATOM 735 O O . ASP A 1 91 ? 16.007 3.185 -16.278 1.00 89.69 91 ASP A O 1
ATOM 739 N N . ASN A 1 92 ? 15.718 1.451 -14.892 1.00 92.81 92 ASN A N 1
ATOM 740 C CA . ASN A 1 92 ? 16.809 0.656 -15.454 1.00 92.81 92 ASN A CA 1
ATOM 741 C C . ASN A 1 92 ? 16.530 0.230 -16.902 1.00 92.81 92 ASN A C 1
ATOM 743 O O . ASN A 1 92 ? 17.434 0.272 -17.739 1.00 92.81 92 ASN A O 1
ATOM 747 N N . HIS A 1 93 ? 15.294 -0.152 -17.231 1.00 91.12 93 HIS A N 1
ATOM 748 C CA . HIS A 1 93 ? 14.928 -0.498 -18.604 1.00 91.12 93 HIS A CA 1
ATOM 749 C C . HIS A 1 93 ? 14.945 0.7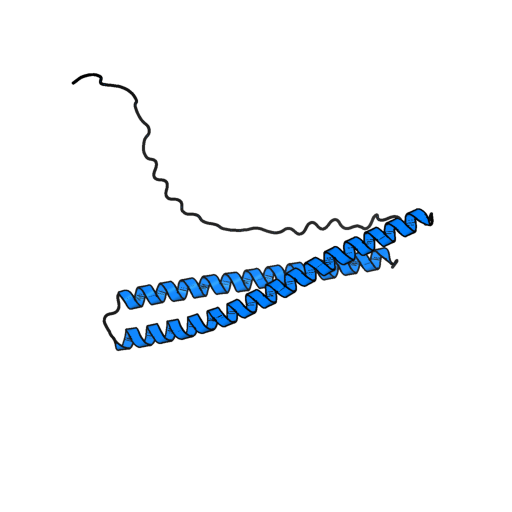11 -19.544 1.00 91.12 93 HIS A C 1
ATOM 751 O O . HIS A 1 93 ? 15.377 0.564 -20.689 1.00 91.12 93 HIS A O 1
ATOM 757 N N . HIS A 1 94 ? 14.570 1.901 -19.068 1.00 90.50 94 HIS A N 1
ATOM 758 C CA . HIS A 1 94 ? 14.732 3.139 -19.835 1.00 90.50 94 HIS A CA 1
ATOM 759 C C . HIS A 1 94 ? 16.206 3.426 -20.145 1.00 90.50 94 HIS A C 1
ATOM 761 O O . HIS A 1 94 ? 16.546 3.645 -21.307 1.00 90.50 94 HIS A O 1
ATOM 767 N N . LYS A 1 95 ? 17.097 3.326 -19.148 1.00 91.00 95 LYS A N 1
ATOM 768 C CA . LYS A 1 95 ? 18.550 3.482 -19.356 1.00 91.00 95 LYS A CA 1
ATOM 769 C C . LYS A 1 95 ? 19.106 2.455 -20.343 1.00 91.00 95 LYS A C 1
ATOM 771 O O . LYS A 1 95 ? 19.940 2.779 -21.184 1.00 91.00 95 LYS A O 1
ATOM 776 N N . TYR A 1 96 ? 18.631 1.211 -20.269 1.00 89.31 96 TYR A N 1
ATOM 777 C CA . TYR A 1 96 ? 19.040 0.163 -21.204 1.00 89.31 96 TYR A CA 1
ATOM 778 C C . TYR A 1 96 ? 18.580 0.447 -22.642 1.00 89.31 96 TYR A C 1
ATOM 780 O O . TYR A 1 96 ? 19.341 0.226 -23.585 1.00 89.31 96 TYR A O 1
ATOM 788 N N . LEU A 1 97 ? 17.354 0.952 -22.818 1.00 90.25 97 LEU A N 1
ATOM 789 C CA . LEU A 1 97 ? 16.842 1.366 -24.124 1.00 90.25 97 LEU A CA 1
ATOM 790 C C . LEU A 1 97 ? 17.676 2.506 -24.708 1.00 90.25 97 LEU A C 1
ATOM 792 O O . LEU A 1 97 ? 18.071 2.434 -25.867 1.00 90.25 97 LEU A O 1
ATOM 796 N N . GLU A 1 98 ? 17.965 3.527 -23.905 1.00 87.19 98 GLU A N 1
ATOM 797 C CA . GLU A 1 98 ? 18.791 4.665 -24.306 1.00 87.19 98 GLU A CA 1
ATOM 798 C C . GLU A 1 98 ? 20.187 4.215 -24.761 1.00 87.19 98 GLU A C 1
ATOM 800 O O . GLU A 1 98 ? 20.613 4.553 -25.867 1.00 87.19 98 GLU A O 1
ATOM 805 N N . GLY A 1 99 ? 20.854 3.368 -23.969 1.00 88.94 99 GLY A N 1
ATOM 806 C CA . GLY A 1 99 ? 22.150 2.792 -24.331 1.00 88.94 99 GLY A CA 1
ATOM 807 C C . GLY A 1 99 ? 22.101 2.002 -25.642 1.00 88.94 99 GLY A C 1
ATOM 808 O O . GLY A 1 99 ? 22.957 2.184 -26.505 1.00 88.94 99 GLY A O 1
ATOM 809 N N . TYR A 1 100 ? 21.065 1.178 -25.840 1.00 87.44 100 TYR A N 1
ATOM 810 C CA . TYR A 1 100 ? 20.885 0.428 -27.086 1.00 87.44 100 TYR A CA 1
ATOM 811 C C . TYR A 1 100 ? 20.689 1.344 -28.303 1.00 87.44 100 TYR A C 1
ATOM 813 O O . TYR A 1 100 ? 21.286 1.106 -29.352 1.00 87.44 100 TYR A O 1
ATOM 821 N N . LEU A 1 101 ? 19.874 2.394 -28.175 1.00 84.69 101 LEU A N 1
ATOM 822 C CA . LEU A 1 101 ? 19.627 3.342 -29.262 1.00 84.69 101 LEU A CA 1
ATOM 823 C C . LEU A 1 101 ? 20.889 4.126 -29.637 1.00 84.69 101 LEU A C 1
ATOM 825 O O . LEU A 1 101 ? 21.103 4.389 -30.818 1.00 84.69 101 LEU A O 1
ATOM 829 N N . ASN A 1 102 ? 21.726 4.481 -28.661 1.00 84.44 102 ASN A N 1
ATOM 830 C CA . ASN A 1 102 ? 22.986 5.174 -28.922 1.00 84.44 102 ASN A CA 1
ATOM 831 C C . ASN A 1 102 ? 23.982 4.278 -29.675 1.00 84.44 102 ASN A C 1
ATOM 833 O O . ASN A 1 102 ? 24.527 4.721 -30.682 1.00 84.44 102 ASN A O 1
ATOM 837 N N . MET A 1 103 ? 24.109 2.999 -29.298 1.00 84.44 103 MET A N 1
ATOM 838 C CA . MET A 1 103 ? 24.935 2.037 -30.048 1.00 84.44 103 MET A CA 1
ATOM 839 C C . MET A 1 103 ? 24.483 1.896 -31.510 1.00 84.44 103 MET A C 1
ATOM 841 O O . MET A 1 103 ? 25.305 1.907 -32.419 1.00 84.44 103 MET A O 1
ATOM 845 N N . GLN A 1 104 ? 23.171 1.817 -31.767 1.00 80.25 104 GLN A N 1
ATOM 846 C CA . GLN A 1 104 ? 22.672 1.691 -33.144 1.00 80.25 104 GLN A CA 1
ATOM 847 C C . GLN A 1 104 ? 22.973 2.920 -34.013 1.00 80.25 104 GLN A C 1
ATOM 849 O O . GLN A 1 104 ? 23.199 2.774 -35.215 1.00 80.25 104 GLN A O 1
ATOM 854 N N . LYS A 1 105 ? 22.985 4.119 -33.414 1.00 79.00 105 LYS A N 1
ATOM 855 C CA . LYS A 1 105 ? 23.364 5.360 -34.106 1.00 79.00 105 LYS A CA 1
ATOM 856 C C . LYS A 1 105 ? 24.846 5.363 -34.477 1.00 79.00 105 LYS A C 1
ATOM 858 O O . LYS A 1 105 ? 25.175 5.746 -35.594 1.00 79.00 105 LYS A O 1
ATOM 863 N N . GLU A 1 106 ? 25.716 4.927 -33.568 1.00 76.69 106 GLU A N 1
ATOM 864 C CA . GLU A 1 106 ? 27.164 4.825 -33.811 1.00 76.69 106 GLU A CA 1
ATOM 865 C C . GLU A 1 106 ? 27.493 3.796 -34.905 1.00 76.69 106 GLU A C 1
ATOM 867 O O . GLU A 1 106 ? 28.393 4.012 -35.712 1.00 76.69 106 GLU A O 1
ATOM 872 N N . GLU A 1 107 ? 26.710 2.719 -34.998 1.00 75.62 107 GLU A N 1
ATOM 873 C CA . GLU A 1 107 ? 26.855 1.675 -36.020 1.00 75.62 107 GLU A CA 1
ATOM 874 C C . GLU A 1 107 ? 26.228 2.041 -37.387 1.00 75.62 107 GLU A C 1
ATOM 876 O O . GLU A 1 107 ? 26.240 1.221 -38.306 1.00 75.62 107 GLU A O 1
ATOM 881 N N . ASN A 1 108 ? 25.690 3.261 -37.565 1.00 62.47 108 ASN A N 1
ATOM 882 C CA . ASN A 1 108 ? 25.005 3.712 -38.792 1.00 62.47 108 ASN A CA 1
ATOM 883 C C . ASN A 1 108 ? 23.810 2.821 -39.209 1.00 62.47 108 ASN A C 1
ATOM 885 O O . ASN A 1 108 ? 23.423 2.755 -40.380 1.00 62.47 108 ASN A O 1
ATOM 889 N N . ILE A 1 109 ? 23.192 2.131 -38.248 1.00 57.72 109 ILE A N 1
ATOM 890 C CA . ILE A 1 109 ? 22.022 1.285 -38.486 1.00 57.72 109 ILE A CA 1
ATOM 891 C C . ILE A 1 109 ? 20.777 2.163 -38.344 1.00 57.72 109 ILE A C 1
ATOM 893 O O . ILE A 1 109 ? 20.453 2.646 -37.260 1.00 57.72 109 ILE A O 1
ATOM 897 N N . ASN A 1 110 ? 20.065 2.381 -39.451 1.00 51.44 110 ASN A N 1
ATOM 898 C CA . ASN A 1 110 ? 18.911 3.278 -39.522 1.00 51.44 110 ASN A CA 1
ATOM 899 C C . ASN A 1 110 ? 17.729 2.735 -38.684 1.00 51.44 110 ASN A C 1
ATOM 901 O O . ASN A 1 110 ? 16.936 1.917 -39.157 1.00 51.44 110 ASN A O 1
ATOM 905 N N . PHE A 1 111 ? 17.627 3.150 -37.418 1.00 52.94 111 PHE A N 1
ATOM 906 C CA . PHE A 1 111 ? 16.550 2.758 -36.507 1.00 52.94 111 PHE A CA 1
ATOM 907 C C . PHE A 1 111 ? 15.498 3.866 -36.400 1.00 52.94 111 PHE A C 1
ATOM 909 O O . PHE A 1 111 ? 15.783 4.949 -35.894 1.00 52.94 111 PHE A O 1
ATOM 916 N N . ASN A 1 112 ? 14.264 3.583 -36.833 1.00 51.84 112 ASN A N 1
ATOM 917 C CA . ASN A 1 112 ? 13.145 4.512 -36.696 1.00 51.84 112 ASN A CA 1
ATOM 918 C C . ASN A 1 112 ? 12.333 4.228 -35.407 1.00 51.84 112 ASN A C 1
ATOM 920 O O . ASN A 1 112 ? 11.672 3.185 -35.337 1.00 51.84 112 ASN A O 1
ATOM 924 N N . PRO A 1 113 ? 12.324 5.121 -34.393 1.00 49.34 113 PRO A N 1
ATOM 925 C CA . PRO A 1 113 ? 11.647 4.888 -33.118 1.00 49.34 113 PRO A CA 1
ATOM 926 C C . PRO A 1 113 ? 10.134 5.180 -33.128 1.00 49.34 113 PRO A C 1
ATOM 928 O O . PRO A 1 113 ? 9.538 5.216 -32.057 1.00 49.34 113 PRO A O 1
ATOM 931 N N . SER A 1 114 ? 9.482 5.401 -34.277 1.00 43.66 114 SER A N 1
ATOM 932 C CA . SER A 1 114 ? 8.121 5.982 -34.363 1.00 43.66 114 SER A CA 1
ATOM 933 C C . SER A 1 114 ? 6.965 5.241 -33.661 1.00 43.66 114 SER A C 1
ATOM 935 O O . SER A 1 114 ? 5.843 5.730 -33.713 1.00 43.66 114 SER A O 1
ATOM 937 N N . ASN A 1 115 ? 7.196 4.126 -32.963 1.00 42.19 115 ASN A N 1
ATOM 938 C CA . ASN A 1 115 ? 6.182 3.466 -32.128 1.00 42.19 115 ASN A CA 1
ATOM 939 C C . ASN A 1 115 ? 6.375 3.703 -30.616 1.00 42.19 115 ASN A C 1
ATOM 941 O O . ASN A 1 115 ? 5.843 2.939 -29.809 1.00 42.19 115 ASN A O 1
ATOM 945 N N . ILE A 1 116 ? 7.126 4.733 -30.207 1.00 43.41 116 ILE A N 1
ATOM 946 C CA . ILE A 1 116 ? 7.182 5.160 -28.800 1.00 43.41 116 ILE A CA 1
ATOM 947 C C . ILE A 1 116 ? 5.811 5.730 -28.419 1.00 43.41 116 ILE A C 1
ATOM 949 O O . ILE A 1 116 ? 5.480 6.878 -28.710 1.00 43.41 116 ILE A O 1
ATOM 953 N N . ILE A 1 117 ? 4.994 4.897 -27.779 1.00 41.41 117 ILE A N 1
ATOM 954 C CA . ILE A 1 117 ? 3.771 5.336 -27.119 1.00 41.41 117 ILE A CA 1
ATOM 955 C C . ILE A 1 117 ? 4.211 6.154 -25.902 1.00 41.41 117 ILE A C 1
ATOM 957 O O . ILE A 1 117 ? 4.746 5.613 -24.937 1.00 41.41 117 ILE A O 1
ATOM 961 N N . ASN A 1 118 ? 4.014 7.468 -25.976 1.00 39.03 118 ASN A N 1
ATOM 962 C CA . ASN A 1 118 ? 4.192 8.393 -24.864 1.00 39.03 118 ASN A CA 1
ATOM 963 C C . ASN A 1 118 ? 3.121 8.082 -23.805 1.00 39.03 118 ASN A C 1
ATOM 965 O O . ASN A 1 118 ? 1.993 8.564 -23.906 1.00 39.03 118 ASN A O 1
ATOM 969 N N . PHE A 1 119 ? 3.439 7.249 -22.813 1.00 42.41 119 PHE A N 1
ATOM 970 C CA . PHE A 1 119 ? 2.570 7.054 -21.655 1.00 42.41 119 PHE A CA 1
ATOM 971 C C . PHE A 1 119 ? 3.086 7.877 -20.480 1.00 42.41 119 PHE A C 1
ATOM 973 O O . PHE A 1 119 ? 3.997 7.476 -19.760 1.00 42.41 119 PHE A O 1
ATOM 980 N N . SER A 1 120 ? 2.463 9.036 -20.276 1.00 35.44 120 SER A N 1
ATOM 981 C CA . SER A 1 120 ? 2.495 9.730 -18.993 1.00 3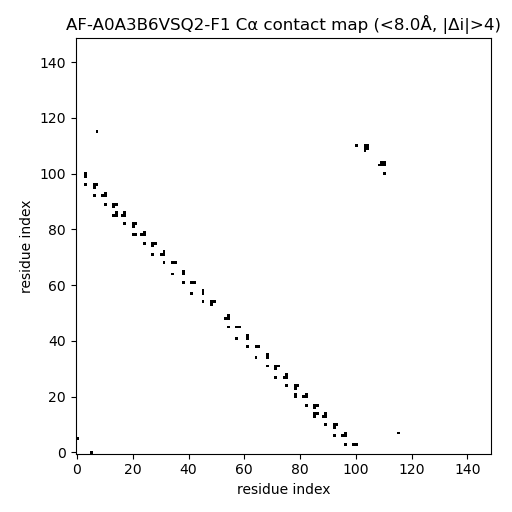5.44 120 SER A CA 1
ATOM 982 C C . SER A 1 120 ? 1.539 8.995 -18.053 1.00 35.44 120 SER A C 1
ATOM 984 O O . SER A 1 120 ? 0.341 8.947 -18.348 1.00 35.44 120 SER A O 1
ATOM 986 N N . PRO A 1 121 ? 1.999 8.421 -16.929 1.00 38.53 121 PRO A N 1
ATOM 987 C CA . PRO A 1 121 ? 1.087 7.873 -15.940 1.00 38.53 121 PRO A CA 1
ATOM 988 C C . PRO A 1 121 ? 0.190 9.011 -15.448 1.00 38.53 121 PRO A C 1
ATOM 990 O O . PRO A 1 121 ? 0.676 9.980 -14.861 1.00 38.53 121 PRO A O 1
ATOM 993 N N . SER A 1 122 ? -1.120 8.924 -15.683 1.00 37.91 122 SER A N 1
ATOM 994 C CA . SER A 1 122 ? -2.080 9.800 -15.015 1.00 37.91 122 SER A CA 1
ATOM 995 C C . SER A 1 122 ? -2.112 9.414 -13.538 1.00 37.91 122 SER A C 1
ATOM 997 O O . SER A 1 122 ? -2.905 8.580 -13.107 1.00 37.91 122 SER A O 1
ATOM 999 N N . ILE A 1 123 ? -1.209 9.998 -12.750 1.00 40.16 123 ILE A N 1
ATOM 1000 C CA . ILE A 1 123 ? -1.300 9.989 -11.294 1.00 40.16 123 ILE A CA 1
ATOM 1001 C C . ILE A 1 123 ? -2.514 10.855 -10.963 1.00 40.16 123 ILE A C 1
ATOM 1003 O O . ILE A 1 123 ? -2.410 12.077 -10.872 1.00 40.16 123 ILE A O 1
ATOM 1007 N N . ASN A 1 124 ? -3.690 10.236 -10.838 1.00 34.34 124 ASN A N 1
ATOM 1008 C CA . ASN A 1 124 ? -4.852 10.904 -10.271 1.00 34.34 124 ASN A CA 1
ATOM 1009 C C . ASN A 1 124 ? -4.580 11.111 -8.779 1.00 34.34 124 ASN A C 1
ATOM 1011 O O . ASN A 1 124 ? -4.919 10.283 -7.933 1.00 34.34 124 ASN A O 1
ATOM 1015 N N . ASN A 1 125 ? -3.898 12.211 -8.481 1.00 33.03 125 ASN A N 1
ATOM 1016 C CA . ASN A 1 125 ? -3.618 12.691 -7.143 1.00 33.03 125 ASN A CA 1
ATOM 1017 C C . ASN A 1 125 ? -4.894 13.343 -6.584 1.00 33.03 125 ASN A C 1
ATOM 1019 O O . ASN A 1 125 ? -4.899 14.513 -6.217 1.00 33.03 125 ASN A O 1
ATOM 1023 N N . ASN A 1 126 ? -5.995 12.588 -6.516 1.00 29.52 126 ASN A N 1
ATOM 1024 C CA . ASN A 1 126 ? -7.167 12.977 -5.738 1.00 29.52 126 ASN A CA 1
ATOM 1025 C C . ASN A 1 126 ? -6.858 12.756 -4.249 1.00 29.52 126 ASN A C 1
ATOM 1027 O O . ASN A 1 126 ? -7.460 11.931 -3.564 1.00 29.52 126 ASN A O 1
ATOM 1031 N N . ASN A 1 127 ? -5.896 13.533 -3.746 1.00 34.09 127 ASN A N 1
ATOM 1032 C CA . ASN A 1 127 ? -5.862 13.930 -2.351 1.00 34.09 127 ASN A CA 1
ATOM 1033 C C . ASN A 1 127 ? -7.074 14.836 -2.135 1.00 34.09 127 ASN A C 1
ATOM 1035 O O . ASN A 1 127 ? -6.985 16.058 -2.225 1.00 34.09 127 ASN A O 1
ATOM 1039 N N . ASN A 1 128 ? -8.218 14.222 -1.840 1.00 31.98 128 ASN A N 1
ATOM 1040 C CA . ASN A 1 128 ? -9.335 14.908 -1.207 1.00 31.98 128 ASN A CA 1
ATOM 1041 C C . ASN A 1 128 ? -8.931 15.233 0.242 1.00 31.98 128 ASN A C 1
ATOM 1043 O O . ASN A 1 128 ? -9.412 14.633 1.202 1.00 31.98 128 ASN A O 1
ATOM 1047 N N . ASN A 1 129 ? -8.014 16.191 0.395 1.00 34.09 129 ASN A N 1
ATOM 1048 C CA . ASN A 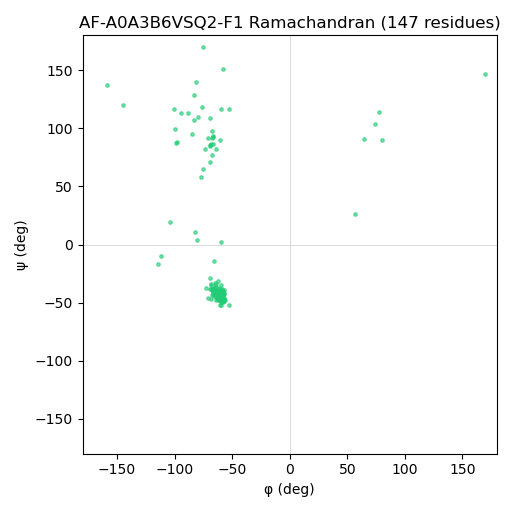1 129 ? -7.889 16.964 1.618 1.00 34.09 129 ASN A CA 1
ATOM 1049 C C . ASN A 1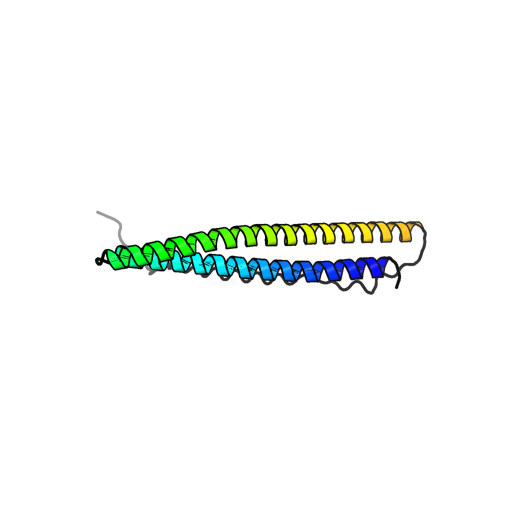 129 ? -9.067 17.939 1.641 1.00 34.09 129 ASN A C 1
ATOM 1051 O O . ASN A 1 129 ? -8.935 19.108 1.285 1.00 34.09 129 ASN A O 1
ATOM 1055 N N . ASN A 1 130 ? -10.224 17.450 2.092 1.00 30.83 130 ASN A N 1
ATOM 1056 C CA . ASN A 1 130 ? -11.230 18.315 2.696 1.00 30.83 130 ASN A CA 1
ATOM 1057 C C . ASN A 1 130 ? -10.654 18.839 4.020 1.00 30.83 130 ASN A C 1
ATOM 1059 O O . ASN A 1 130 ? -10.995 18.367 5.103 1.00 30.83 130 ASN A O 1
ATOM 1063 N N . ASN A 1 131 ? -9.755 19.819 3.916 1.00 30.41 131 ASN A N 1
ATOM 1064 C CA . ASN A 1 131 ? -9.517 20.768 4.989 1.00 30.41 131 ASN A CA 1
ATOM 1065 C C . ASN A 1 131 ? -10.755 21.661 5.053 1.00 30.41 131 ASN A C 1
ATOM 1067 O O . ASN A 1 131 ? -10.845 22.678 4.368 1.00 30.41 131 ASN A O 1
ATOM 1071 N N . ASN A 1 132 ? -11.714 21.263 5.888 1.00 33.09 132 ASN A N 1
ATOM 1072 C CA . ASN A 1 132 ? -12.695 22.182 6.448 1.00 33.09 132 ASN A CA 1
ATOM 1073 C C . ASN A 1 132 ? -11.936 23.184 7.333 1.00 33.09 132 ASN A C 1
ATOM 1075 O O . ASN A 1 132 ? -11.845 23.017 8.546 1.00 33.09 132 ASN A O 1
ATOM 1079 N N . ASN A 1 133 ? -11.361 24.215 6.714 1.00 29.33 133 ASN A N 1
ATOM 1080 C CA . ASN A 1 133 ? -10.977 25.429 7.417 1.00 29.33 133 ASN A CA 1
ATOM 1081 C C . ASN A 1 133 ? -12.214 26.327 7.469 1.00 29.33 133 ASN A C 1
ATOM 1083 O O . ASN A 1 133 ? -12.513 27.067 6.532 1.00 29.33 133 ASN A O 1
ATOM 1087 N N . ASN A 1 134 ? -12.938 26.230 8.583 1.00 32.38 134 ASN A N 1
ATOM 1088 C CA . ASN A 1 134 ? -13.866 27.260 9.034 1.00 32.38 134 ASN A CA 1
ATOM 1089 C C . ASN A 1 134 ? -13.073 28.556 9.268 1.00 32.38 134 ASN A C 1
ATOM 1091 O O . ASN A 1 134 ? -12.590 28.797 10.370 1.00 32.38 134 ASN A O 1
ATOM 1095 N N . ASN A 1 135 ? -12.952 29.395 8.240 1.00 28.69 135 ASN A N 1
ATOM 1096 C CA . ASN A 1 135 ? -12.626 30.807 8.406 1.00 28.69 135 ASN A CA 1
ATOM 1097 C C . ASN A 1 135 ? -13.926 31.610 8.328 1.00 28.69 135 ASN A C 1
ATOM 1099 O O . ASN A 1 135 ? -14.325 32.095 7.272 1.00 28.69 135 ASN A O 1
ATOM 1103 N N . ASN A 1 136 ? -14.576 31.744 9.485 1.00 31.67 136 ASN A N 1
ATOM 1104 C CA . ASN A 1 136 ? -15.546 32.802 9.743 1.00 31.67 136 ASN A CA 1
ATOM 1105 C C . ASN A 1 136 ? -14.780 34.135 9.820 1.00 31.67 136 ASN A C 1
ATOM 1107 O O . ASN A 1 136 ? -14.407 34.577 10.902 1.00 31.67 136 ASN A O 1
ATOM 1111 N N . ASN A 1 137 ? -14.533 34.770 8.674 1.00 30.30 137 ASN A N 1
ATOM 1112 C CA . ASN A 1 137 ? -14.196 36.192 8.620 1.00 30.30 137 ASN A CA 1
ATOM 1113 C C . ASN A 1 137 ? -15.472 36.965 8.290 1.00 30.30 137 ASN A C 1
ATOM 1115 O O . ASN A 1 137 ? -15.780 37.222 7.128 1.00 30.30 137 ASN A O 1
ATOM 1119 N N . ASN A 1 138 ? -16.213 37.318 9.339 1.00 33.72 138 ASN A N 1
ATOM 1120 C CA . ASN A 1 138 ? -17.241 38.344 9.260 1.00 33.72 138 ASN A CA 1
ATOM 1121 C C . ASN A 1 138 ? -16.595 39.727 9.420 1.00 33.72 138 ASN A C 1
ATOM 1123 O O . ASN A 1 138 ? -15.910 39.987 10.404 1.00 33.72 138 ASN A O 1
ATOM 1127 N N . ASN A 1 139 ? -16.919 40.597 8.464 1.00 34.38 139 ASN A N 1
ATOM 1128 C CA . ASN A 1 139 ? -16.927 42.059 8.528 1.00 34.38 139 ASN A CA 1
ATOM 1129 C C . ASN A 1 139 ? -15.602 42.801 8.744 1.00 34.38 139 ASN A C 1
ATOM 1131 O O . ASN A 1 139 ? -15.264 43.230 9.843 1.00 34.38 139 ASN A O 1
ATOM 1135 N N . ILE A 1 140 ? -14.967 43.141 7.620 1.00 37.09 140 ILE A N 1
ATOM 1136 C CA . ILE A 1 140 ? -14.363 44.467 7.463 1.00 37.09 140 ILE A CA 1
ATOM 1137 C C . ILE A 1 140 ? -15.484 45.409 7.013 1.00 37.09 140 ILE A C 1
ATOM 1139 O O . ILE A 1 140 ? -15.932 45.346 5.871 1.00 37.09 140 ILE A O 1
ATOM 1143 N N . SER A 1 141 ? -15.930 46.280 7.912 1.00 38.75 141 SER A N 1
ATOM 1144 C CA . SER A 1 141 ? -16.641 47.505 7.553 1.00 38.75 141 SER A CA 1
ATOM 1145 C C . SER A 1 141 ? -16.270 48.612 8.537 1.00 38.75 141 SER A C 1
ATOM 1147 O O . SER A 1 141 ? -16.538 48.488 9.729 1.00 38.75 141 SER A O 1
ATOM 1149 N N . ASN A 1 142 ? -15.708 49.678 7.967 1.00 36.50 142 ASN A N 1
ATOM 1150 C CA . ASN A 1 142 ? -15.529 51.032 8.494 1.00 36.50 142 ASN A CA 1
ATOM 1151 C C . ASN A 1 142 ? -14.354 51.283 9.451 1.00 36.50 142 ASN A C 1
ATOM 1153 O O . ASN A 1 142 ? -14.472 51.263 10.672 1.00 36.50 142 ASN A O 1
ATOM 1157 N N . LEU A 1 143 ? -13.226 51.649 8.826 1.00 41.84 143 LEU A N 1
ATOM 1158 C CA . LEU A 1 143 ? -12.505 52.864 9.207 1.00 41.84 143 LEU A CA 1
ATOM 1159 C C . LEU A 1 143 ? -13.502 54.031 9.188 1.00 41.84 143 LEU A C 1
ATOM 1161 O O . LEU A 1 143 ? -14.056 54.311 8.131 1.00 41.84 143 LEU A O 1
ATOM 1165 N N . ASP A 1 144 ? -13.747 54.639 10.340 1.00 41.22 144 ASP A N 1
ATOM 1166 C CA . ASP A 1 144 ? -13.746 56.088 10.578 1.00 41.22 144 ASP A CA 1
ATOM 1167 C C . ASP A 1 144 ? -14.329 56.350 11.974 1.00 41.22 144 ASP A C 1
ATOM 1169 O O . ASP A 1 144 ? -15.217 55.627 12.412 1.00 41.22 144 ASP A O 1
ATOM 1173 N N . GLU A 1 145 ? -13.815 57.392 12.643 1.00 41.84 145 GLU A N 1
ATOM 1174 C CA . GLU A 1 145 ? -14.306 57.959 13.919 1.00 41.84 145 GLU A CA 1
ATOM 1175 C C . GLU A 1 145 ? -13.918 57.140 15.180 1.00 41.84 145 GLU A C 1
ATOM 1177 O O . GLU A 1 145 ? -14.328 56.009 15.367 1.00 41.84 145 GLU A O 1
ATOM 1182 N N . LEU A 1 146 ? -13.094 57.590 16.134 1.00 43.41 146 LEU A N 1
ATOM 1183 C CA . LEU A 1 146 ? -12.848 58.929 16.655 1.00 43.41 146 LEU A CA 1
ATOM 1184 C C . LEU A 1 146 ? -11.482 59.001 17.352 1.00 43.41 146 LEU A C 1
ATOM 1186 O O . LEU A 1 146 ? -11.099 58.155 18.159 1.00 43.41 146 LEU A O 1
ATOM 1190 N N . LYS A 1 147 ? -10.791 60.103 17.065 1.00 40.94 147 LYS A N 1
ATOM 1191 C CA . LYS A 1 147 ? -9.816 60.737 17.949 1.00 40.94 147 LYS A CA 1
ATOM 1192 C C . LYS A 1 147 ? -10.480 61.114 19.283 1.00 40.94 147 LYS A C 1
ATOM 1194 O O . LYS A 1 147 ? -11.627 61.546 19.277 1.00 40.94 147 LYS A O 1
ATOM 1199 N N . ASN A 1 148 ? -9.665 61.128 20.339 1.00 39.12 148 ASN A N 1
ATOM 1200 C CA . ASN A 1 148 ? -9.856 61.828 21.618 1.00 39.12 148 ASN A CA 1
ATOM 1201 C C . ASN A 1 148 ? -10.888 61.226 22.592 1.00 39.12 148 ASN A C 1
ATOM 1203 O O . ASN A 1 148 ? -12.084 61.471 22.460 1.00 39.12 148 ASN A O 1
ATOM 1207 N N . ILE A 1 149 ? -10.407 60.551 23.642 1.00 42.06 149 ILE A N 1
ATOM 1208 C CA . ILE A 1 149 ? -10.255 61.043 25.035 1.00 42.06 149 ILE A CA 1
ATOM 1209 C C . ILE A 1 149 ? -9.572 59.939 25.849 1.00 42.06 149 ILE A C 1
ATOM 1211 O O . ILE A 1 149 ? -9.996 58.770 25.724 1.00 42.06 149 ILE A O 1
#

Radius of gyration: 28.18 Å; Cα contacts (8 Å, |Δi|>4): 61; chains: 1; bounding box: 48×70×73 Å

Mean predicted aligned error: 12.94 Å

Organism: NCBI:txid1266923

Sequence (149 aa):
MNKAQKIVLLINQKTDEYTRACNQLNAIKSQKARIEKDILYIENQISRETNESQIYKLQDGITILKGKLLDIQVSINRAEAKRDTLKIEIDNHHKYLEGYLNMQKEENINFNPSNIINFSPSINNNNNNNNNNNNNNNNISNLDELKNI

Foldseek 3Di:
DDPLVVLLVVLVVLVVVLVVLVVQLVVLVVVLVVLVVVLVVLVVVLVVDDDPVVNVVSVVVNVVSVVVNVVSVVVNVVSVVSNVVSVVVSVVSVVVSVVVVVVCVVVVNDDDPVPPDPDDPPPPPPPPPPPPPPPPPPDDDDDDDDDDD

Secondary structure (DSSP, 8-state):
--HHHHHHHHHHHHHHHHHHHHHHHHHHHHHHHHHHHHHHHHHHHHTT---HHHHHHHHHHHHHHHHHHHHHHHHHHHHHHHHHHHHHHHHHHHHHHHHHHHHHHHTT-----TT----------------------------------

Nearest PDB structures (foldseek):
  4ilo-assembly1_A  TM=9.402E-01  e=1.201E-01  Chlamydia trachomatis L2/434/Bu
  3na7-assembly1_A  TM=5.394E-01  e=1.353E-01  Helicobacter pylori NCTC 11638
  6ixf-assembly1_A  TM=6.207E-01  e=9.724E-01  Homo sapiens
  7pg5-assembly1_B  TM=4.311E-01  e=5.039E-01  Homo sapiens

pLDDT: mean 78.17, std 25.22, range [28.69, 98.12]